Protein AF-A0A538AFP0-F1 (afdb_monomer)

Sequence (101 aa):
MAKDREVLDRRWRETIAGIVREGQRSGEFGPVDVADFSLRLGALIDGLAIQVVLGDAEVTADKMLETCMRSAARELGFDWGGRQRRTLRAARPKRAAARAR

Structure (mmCIF, N/CA/C/O backbone):
data_AF-A0A538AFP0-F1
#
_entry.id   AF-A0A538AFP0-F1
#
loop_
_atom_site.group_PDB
_atom_site.id
_atom_site.type_symbol
_atom_site.label_atom_id
_atom_site.label_alt_id
_atom_site.label_comp_id
_atom_site.label_asym_id
_atom_site.label_entity_id
_atom_site.label_seq_id
_atom_site.pdbx_PDB_ins_code
_atom_site.Cartn_x
_atom_site.Cartn_y
_atom_site.Cartn_z
_atom_site.occupancy
_atom_site.B_iso_or_equiv
_atom_site.auth_seq_id
_atom_site.auth_comp_id
_atom_site.auth_asym_id
_atom_site.auth_atom_id
_atom_site.pdbx_PDB_model_num
ATOM 1 N N . MET A 1 1 ? 20.746 -15.655 0.522 1.00 57.47 1 MET A N 1
ATOM 2 C CA . MET A 1 1 ? 19.818 -15.487 -0.622 1.00 57.47 1 MET A CA 1
ATOM 3 C C . MET A 1 1 ? 18.351 -15.610 -0.209 1.00 57.47 1 MET A C 1
ATOM 5 O O . MET A 1 1 ? 17.703 -14.580 -0.123 1.00 57.47 1 MET A O 1
ATOM 9 N N . ALA A 1 2 ? 17.813 -16.799 0.111 1.00 63.22 2 ALA A N 1
ATOM 10 C CA . ALA A 1 2 ? 16.398 -16.929 0.524 1.00 63.22 2 ALA A CA 1
ATOM 11 C C . ALA A 1 2 ? 16.094 -16.252 1.877 1.00 63.22 2 ALA A C 1
ATOM 13 O O . ALA A 1 2 ? 15.161 -15.465 1.990 1.00 63.22 2 ALA A O 1
ATOM 14 N N . LYS A 1 3 ? 16.959 -16.475 2.874 1.00 63.06 3 LYS A N 1
ATOM 15 C CA . LYS A 1 3 ? 16.815 -15.911 4.224 1.00 63.06 3 LYS A CA 1
ATOM 16 C C . LYS A 1 3 ? 16.893 -14.376 4.255 1.00 63.06 3 LYS A C 1
ATOM 18 O O . LYS A 1 3 ? 16.191 -13.745 5.034 1.00 63.06 3 LYS A O 1
ATOM 23 N N . ASP A 1 4 ? 17.711 -13.776 3.390 1.00 67.06 4 ASP A N 1
ATOM 24 C CA . ASP A 1 4 ? 17.861 -12.314 3.310 1.00 67.06 4 ASP A CA 1
ATOM 25 C C . ASP A 1 4 ? 16.625 -11.663 2.676 1.00 67.06 4 ASP A C 1
ATOM 27 O O . ASP A 1 4 ? 16.149 -10.636 3.159 1.00 67.06 4 ASP A O 1
ATOM 31 N N . ARG A 1 5 ? 16.054 -12.311 1.649 1.00 70.19 5 ARG A N 1
ATOM 32 C CA . ARG A 1 5 ? 14.785 -11.913 1.028 1.00 70.19 5 ARG A CA 1
ATOM 33 C C . ARG A 1 5 ? 13.638 -11.963 2.035 1.00 70.19 5 ARG A C 1
ATOM 35 O O . ARG A 1 5 ? 12.937 -10.978 2.205 1.00 70.19 5 ARG A O 1
ATOM 42 N N . GLU A 1 6 ? 13.496 -13.065 2.766 1.00 71.44 6 GLU A N 1
ATOM 43 C CA . GLU A 1 6 ? 12.440 -13.216 3.775 1.00 71.44 6 GLU A CA 1
ATOM 44 C C . GLU A 1 6 ? 12.507 -12.149 4.877 1.00 71.44 6 GLU A C 1
ATOM 46 O O . GLU A 1 6 ? 11.474 -11.662 5.341 1.00 71.44 6 GLU A O 1
ATOM 51 N N . VAL A 1 7 ? 13.717 -11.773 5.303 1.00 71.25 7 VAL A N 1
ATOM 52 C CA . VAL A 1 7 ? 13.928 -10.729 6.315 1.00 71.25 7 VAL A CA 1
ATOM 53 C C . VAL A 1 7 ? 13.539 -9.351 5.778 1.00 71.25 7 VAL A C 1
ATOM 55 O O . VAL A 1 7 ? 12.874 -8.596 6.491 1.00 71.25 7 VAL A O 1
ATOM 58 N N . LEU A 1 8 ? 13.921 -9.027 4.539 1.00 71.00 8 LEU A N 1
ATOM 59 C CA . LEU A 1 8 ? 13.550 -7.768 3.888 1.00 71.00 8 LEU A CA 1
ATOM 60 C C . LEU A 1 8 ? 12.036 -7.682 3.664 1.00 71.00 8 LEU A C 1
ATOM 62 O O . LEU A 1 8 ? 11.421 -6.693 4.063 1.00 71.00 8 LEU A O 1
ATOM 66 N N . ASP A 1 9 ? 11.429 -8.748 3.144 1.00 79.94 9 ASP A N 1
ATOM 67 C CA . ASP A 1 9 ? 9.989 -8.845 2.901 1.00 79.94 9 ASP A CA 1
ATOM 68 C C . ASP A 1 9 ? 9.194 -8.715 4.211 1.00 79.94 9 ASP A C 1
ATOM 70 O O . ASP A 1 9 ? 8.156 -8.051 4.270 1.00 79.94 9 ASP A O 1
ATOM 74 N N . ARG A 1 10 ? 9.688 -9.318 5.303 1.00 82.75 10 ARG A N 1
ATOM 75 C CA . ARG A 1 10 ? 9.074 -9.191 6.631 1.00 82.75 10 ARG A CA 1
ATOM 76 C C . ARG A 1 10 ? 9.177 -7.766 7.165 1.00 82.75 10 ARG A C 1
ATOM 78 O O . ARG A 1 10 ? 8.160 -7.217 7.576 1.00 82.75 10 ARG A O 1
ATOM 85 N N . ARG A 1 11 ? 10.362 -7.152 7.121 1.00 89.31 11 ARG A N 1
ATOM 86 C CA . 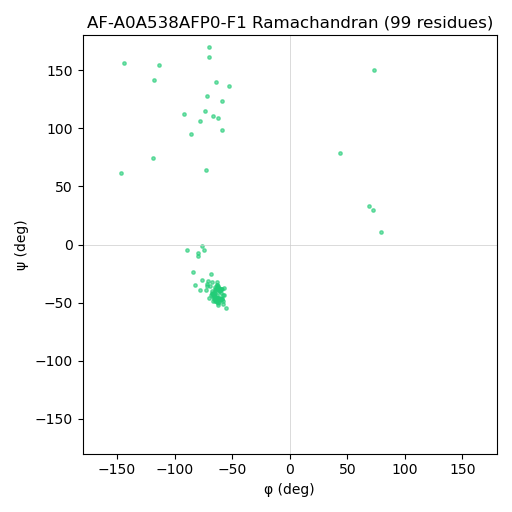ARG A 1 11 ? 10.567 -5.773 7.596 1.00 89.31 11 ARG A CA 1
ATOM 87 C C . ARG A 1 11 ? 9.723 -4.772 6.805 1.00 89.31 11 ARG A C 1
ATOM 89 O O . ARG A 1 11 ? 9.189 -3.813 7.368 1.00 89.31 11 ARG A O 1
ATOM 96 N N . TRP A 1 12 ? 9.577 -5.000 5.503 1.00 90.50 12 TRP A N 1
ATOM 97 C CA . TRP A 1 12 ? 8.708 -4.197 4.654 1.00 90.50 12 TRP A CA 1
ATOM 98 C C . TRP A 1 12 ? 7.243 -4.299 5.092 1.00 90.50 12 TRP A C 1
ATOM 100 O O . TRP A 1 12 ? 6.606 -3.279 5.366 1.00 90.50 12 TRP A O 1
ATOM 110 N N . ARG A 1 13 ? 6.727 -5.519 5.278 1.00 93.31 13 ARG A N 1
ATOM 111 C CA . ARG A 1 13 ? 5.358 -5.730 5.777 1.00 93.31 13 ARG A CA 1
ATOM 112 C C . ARG A 1 13 ? 5.141 -5.181 7.185 1.00 93.31 13 ARG A C 1
ATOM 114 O O . ARG A 1 13 ? 4.076 -4.641 7.459 1.00 93.31 13 ARG A O 1
ATOM 121 N N . GLU A 1 14 ? 6.133 -5.261 8.067 1.00 95.38 14 GLU A N 1
ATOM 122 C CA . GLU A 1 14 ? 6.076 -4.647 9.401 1.00 95.38 14 GLU A CA 1
ATOM 123 C C . GLU A 1 14 ? 5.958 -3.122 9.326 1.00 95.38 14 GLU A C 1
ATOM 125 O O . GLU A 1 14 ? 5.216 -2.523 10.106 1.00 95.38 14 GLU A O 1
ATOM 130 N N . THR A 1 15 ? 6.635 -2.500 8.358 1.00 96.81 15 THR A N 1
ATOM 131 C CA . THR A 1 15 ? 6.541 -1.056 8.112 1.00 96.81 15 THR A CA 1
ATOM 132 C C . THR A 1 15 ? 5.125 -0.669 7.689 1.00 96.81 15 THR A C 1
ATOM 134 O O . THR A 1 15 ? 4.532 0.228 8.290 1.00 96.81 15 THR A O 1
ATOM 137 N N . ILE A 1 16 ? 4.546 -1.387 6.719 1.00 97.06 16 ILE A N 1
ATOM 138 C CA . ILE A 1 16 ? 3.151 -1.188 6.294 1.00 97.06 16 ILE A CA 1
ATOM 139 C C . ILE A 1 16 ? 2.204 -1.377 7.486 1.00 97.06 16 ILE A C 1
ATOM 141 O O . ILE A 1 16 ? 1.373 -0.514 7.765 1.00 97.06 16 ILE A O 1
ATOM 145 N N . ALA A 1 17 ? 2.375 -2.464 8.239 1.00 97.94 17 ALA A N 1
ATOM 146 C CA . ALA A 1 17 ? 1.548 -2.776 9.395 1.00 97.94 17 ALA A CA 1
ATOM 147 C C . ALA A 1 17 ? 1.614 -1.685 10.475 1.00 97.94 17 ALA A C 1
ATOM 149 O O . ALA A 1 17 ? 0.605 -1.375 11.107 1.00 97.94 17 ALA A O 1
ATOM 150 N N . GLY A 1 18 ? 2.790 -1.096 10.705 1.00 98.12 18 GLY A N 1
ATOM 151 C CA . GLY A 1 18 ? 2.969 0.027 11.625 1.00 98.12 18 GLY A CA 1
ATOM 152 C C . GLY A 1 18 ? 2.140 1.246 11.222 1.00 98.12 18 GLY A C 1
ATOM 153 O O . GLY A 1 18 ? 1.417 1.788 12.057 1.00 98.12 18 GLY A O 1
ATOM 154 N N . ILE A 1 19 ? 2.187 1.614 9.938 1.00 98.00 19 ILE A N 1
ATOM 155 C CA . ILE A 1 19 ? 1.422 2.736 9.372 1.00 98.00 19 ILE A CA 1
ATOM 156 C C . ILE A 1 19 ? -0.084 2.487 9.499 1.00 98.00 19 ILE A C 1
ATOM 158 O O . ILE A 1 19 ? -0.819 3.366 9.940 1.00 98.00 19 ILE A O 1
ATOM 162 N N . VAL A 1 20 ? -0.546 1.282 9.158 1.00 98.25 20 VAL A N 1
ATOM 163 C CA . VAL A 1 20 ? -1.974 0.935 9.214 1.00 98.25 20 VAL A CA 1
ATOM 164 C C . VAL A 1 20 ? -2.500 0.990 10.644 1.00 98.25 20 VAL A C 1
ATOM 166 O O . VAL A 1 20 ? -3.548 1.583 10.880 1.00 98.25 20 VAL A O 1
ATOM 169 N N . ARG A 1 21 ? -1.763 0.430 11.613 1.00 98.38 21 ARG A N 1
ATOM 170 C CA . ARG A 1 21 ? -2.164 0.492 13.027 1.00 98.38 21 ARG A CA 1
ATOM 171 C C . ARG A 1 21 ? -2.233 1.923 13.538 1.00 98.38 21 ARG A C 1
ATOM 173 O O . ARG A 1 21 ? -3.112 2.223 14.334 1.00 98.38 21 ARG A O 1
ATOM 180 N N . GLU A 1 22 ? -1.300 2.780 13.129 1.00 98.25 22 GLU A N 1
ATOM 181 C CA . GLU A 1 22 ? -1.333 4.190 13.517 1.00 98.25 22 GLU A CA 1
ATOM 182 C C . GLU A 1 22 ? -2.559 4.894 12.938 1.00 98.25 22 GLU A C 1
ATOM 184 O O . GLU A 1 22 ? -3.314 5.487 13.699 1.00 98.25 22 GLU A O 1
ATOM 189 N N . GLY A 1 23 ? -2.831 4.738 11.640 1.00 97.75 23 GLY A N 1
ATOM 190 C CA . GLY A 1 23 ? -4.024 5.333 11.034 1.00 97.75 23 GLY A CA 1
ATOM 191 C C . GLY A 1 23 ? -5.338 4.783 11.606 1.00 97.75 23 GLY A C 1
ATOM 192 O O . GLY A 1 23 ? -6.308 5.520 11.742 1.00 97.75 23 GLY A O 1
ATOM 193 N N . GLN A 1 24 ? -5.380 3.511 12.018 1.00 98.06 24 GLN A N 1
ATOM 194 C CA . GLN A 1 24 ? -6.530 2.959 12.747 1.00 98.06 24 GLN A CA 1
ATOM 195 C C . GLN A 1 24 ? -6.679 3.577 14.143 1.00 98.06 24 GLN A C 1
ATOM 197 O O . GLN A 1 24 ? -7.795 3.874 14.563 1.00 98.06 24 GLN A O 1
ATOM 202 N N . ARG A 1 25 ? -5.570 3.803 14.865 1.00 97.94 25 ARG A N 1
ATOM 203 C CA . ARG A 1 25 ? -5.586 4.475 16.177 1.00 97.94 25 ARG A CA 1
ATOM 204 C C . ARG A 1 25 ? -6.034 5.931 16.082 1.00 97.94 25 ARG A C 1
ATOM 206 O O . ARG A 1 25 ? -6.740 6.387 16.976 1.00 97.94 25 ARG A O 1
ATOM 213 N N . SER A 1 26 ? -5.629 6.650 15.035 1.00 97.38 26 SER A N 1
ATOM 214 C CA . SER A 1 2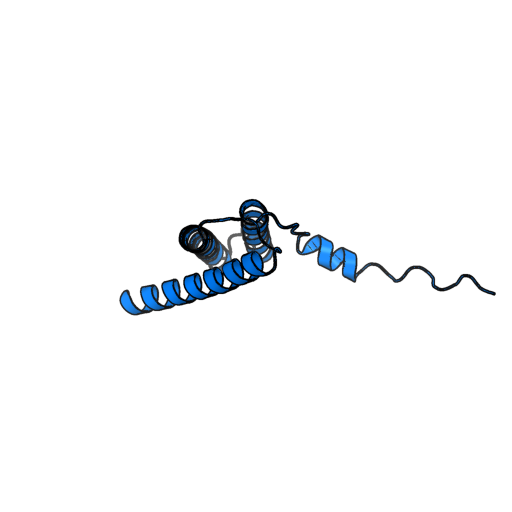6 ? -6.017 8.051 14.825 1.00 97.38 26 SER A CA 1
ATOM 215 C C . SER A 1 26 ? -7.425 8.215 14.238 1.00 97.38 26 SER A C 1
ATOM 217 O O . SER A 1 26 ? -7.949 9.328 14.214 1.00 97.38 26 SER A O 1
ATOM 219 N N . GLY A 1 27 ? -8.059 7.123 13.796 1.00 96.88 27 GLY A N 1
ATOM 220 C CA . GLY A 1 27 ? -9.366 7.143 13.135 1.00 96.88 27 GLY A CA 1
ATOM 221 C C . GLY A 1 27 ? -9.310 7.556 11.660 1.00 96.88 27 GLY A C 1
ATOM 222 O O . GLY A 1 27 ? -10.351 7.795 11.054 1.00 96.88 27 GLY A O 1
ATOM 223 N N . GLU A 1 28 ? -8.114 7.637 11.073 1.00 96.25 28 GLU A N 1
ATOM 224 C CA . GLU A 1 28 ? -7.908 7.920 9.649 1.00 96.25 28 GLU A CA 1
ATOM 225 C C . GLU A 1 28 ? -8.194 6.707 8.757 1.00 96.25 28 GLU A C 1
ATOM 227 O O . GLU A 1 28 ? -8.605 6.879 7.608 1.00 96.25 28 GLU A O 1
ATOM 232 N N . PHE A 1 29 ? -7.977 5.490 9.269 1.00 98.25 29 PHE A N 1
ATOM 233 C CA . PHE A 1 29 ? -8.214 4.238 8.549 1.00 98.25 29 PHE A CA 1
ATOM 234 C C . PHE A 1 29 ? -9.278 3.377 9.229 1.00 98.25 29 PHE A C 1
ATOM 236 O O . PHE A 1 29 ? -9.321 3.236 10.450 1.00 98.25 29 PHE A O 1
ATOM 243 N N . GLY A 1 30 ? -10.105 2.746 8.402 1.00 96.94 30 GLY A N 1
ATOM 244 C CA . GLY A 1 30 ? -11.101 1.765 8.794 1.00 96.94 30 GLY A CA 1
ATOM 245 C C . GLY A 1 30 ? -10.509 0.430 9.274 1.00 96.94 30 GLY A C 1
ATOM 246 O O . GLY A 1 30 ? -9.305 0.162 9.154 1.00 96.94 30 GLY A O 1
ATOM 247 N N . PRO A 1 31 ? -11.365 -0.437 9.840 1.00 97.06 31 PRO A N 1
ATOM 248 C CA . PRO A 1 31 ? -10.940 -1.713 10.397 1.00 97.06 31 PRO A CA 1
ATOM 249 C C . PRO A 1 31 ? -10.552 -2.709 9.294 1.00 97.06 31 PRO A C 1
ATOM 251 O O . PRO A 1 31 ? -11.335 -2.990 8.391 1.00 97.06 31 PRO A O 1
ATOM 254 N N . VAL A 1 32 ? -9.356 -3.288 9.417 1.00 98.06 32 VAL A N 1
ATOM 255 C CA . VAL A 1 32 ? -8.842 -4.403 8.602 1.00 98.06 32 VAL A CA 1
ATOM 256 C C . VAL A 1 32 ? -7.994 -5.329 9.474 1.00 98.06 32 VAL A C 1
ATOM 258 O O . VAL A 1 32 ? -7.422 -4.878 10.471 1.00 98.06 32 VAL A O 1
ATOM 261 N N . ASP A 1 33 ? -7.843 -6.596 9.076 1.00 98.06 33 ASP A N 1
ATOM 262 C CA . ASP A 1 33 ? -6.735 -7.418 9.571 1.00 98.06 33 ASP A CA 1
ATOM 263 C C . ASP A 1 33 ? -5.424 -6.840 9.026 1.00 98.06 33 ASP A C 1
ATOM 265 O O . ASP A 1 33 ? -5.144 -6.881 7.828 1.00 98.06 33 ASP A O 1
ATOM 269 N N . VAL A 1 34 ? -4.627 -6.257 9.919 1.00 97.88 34 VAL A N 1
ATOM 270 C CA . VAL A 1 34 ? -3.403 -5.537 9.561 1.00 97.88 34 VAL A CA 1
ATOM 271 C C . VAL A 1 34 ? -2.354 -6.456 8.939 1.00 97.88 34 VAL A C 1
ATOM 273 O O . VAL A 1 34 ? -1.635 -6.026 8.034 1.00 97.88 34 VAL A O 1
ATOM 276 N N . ALA A 1 35 ? -2.222 -7.689 9.430 1.00 96.31 35 ALA A N 1
ATOM 277 C CA . ALA A 1 35 ? -1.196 -8.608 8.952 1.00 96.31 35 ALA A CA 1
ATOM 278 C C . ALA A 1 35 ? -1.529 -9.071 7.531 1.00 96.31 35 ALA A C 1
ATOM 280 O O . ALA A 1 35 ? -0.682 -9.009 6.638 1.00 96.31 35 ALA A O 1
ATOM 281 N N . ASP A 1 36 ? -2.785 -9.449 7.326 1.00 97.38 36 ASP A N 1
ATOM 282 C CA . ASP A 1 36 ? -3.317 -9.895 6.044 1.00 97.38 36 ASP A CA 1
ATOM 283 C C . ASP A 1 36 ? -3.353 -8.753 5.007 1.00 97.38 36 ASP A C 1
ATOM 285 O O . ASP A 1 36 ? -2.877 -8.906 3.879 1.00 97.38 36 ASP A O 1
ATOM 289 N N . PHE A 1 37 ? -3.778 -7.548 5.408 1.00 98.25 37 PHE A N 1
ATOM 290 C CA . PHE A 1 37 ? -3.695 -6.352 4.562 1.00 98.25 37 PHE A CA 1
ATOM 291 C C . PHE A 1 37 ? -2.251 -6.039 4.144 1.00 98.25 37 PHE A C 1
ATOM 293 O O . PHE A 1 37 ? -1.978 -5.807 2.966 1.00 98.25 37 PHE A O 1
ATOM 300 N N . SER A 1 38 ? -1.308 -6.059 5.092 1.00 97.44 38 SER A N 1
ATOM 301 C CA . SER A 1 38 ? 0.105 -5.765 4.812 1.00 97.44 38 SER A CA 1
ATOM 302 C C . SER A 1 38 ? 0.723 -6.780 3.856 1.00 97.44 38 SER A C 1
ATOM 304 O O . SER A 1 38 ? 1.528 -6.410 3.001 1.00 97.44 38 SER A O 1
ATOM 306 N N . LEU A 1 39 ? 0.334 -8.053 3.975 1.00 95.75 39 LEU A N 1
ATOM 307 C CA . LEU A 1 39 ? 0.742 -9.101 3.047 1.00 95.75 39 LEU A CA 1
ATOM 308 C C . LEU A 1 39 ? 0.237 -8.818 1.632 1.00 95.75 39 LEU A C 1
ATOM 310 O O . LEU A 1 39 ? 1.040 -8.801 0.699 1.00 95.75 39 LEU A O 1
ATOM 314 N N . ARG A 1 40 ? -1.066 -8.556 1.472 1.00 97.31 40 ARG A N 1
ATOM 315 C CA . ARG A 1 40 ? -1.659 -8.278 0.158 1.00 97.31 40 ARG A CA 1
ATOM 316 C C . ARG A 1 40 ? -1.098 -7.019 -0.488 1.00 97.31 40 ARG A C 1
ATOM 318 O O . ARG A 1 40 ? -0.746 -7.051 -1.665 1.00 97.31 40 ARG A O 1
ATOM 325 N N . LEU A 1 41 ? -0.994 -5.922 0.265 1.00 97.81 41 LEU A N 1
ATOM 326 C CA . LEU A 1 41 ? -0.467 -4.667 -0.268 1.00 97.81 41 LEU A CA 1
ATOM 327 C C . LEU A 1 41 ? 1.011 -4.806 -0.652 1.00 97.81 41 LEU A C 1
ATOM 329 O O . LEU A 1 41 ? 1.404 -4.329 -1.713 1.00 97.81 41 LEU A O 1
ATOM 333 N N . GLY A 1 42 ? 1.816 -5.486 0.172 1.00 96.06 42 GLY A N 1
ATOM 334 C CA . GLY A 1 42 ? 3.211 -5.786 -0.152 1.00 96.06 42 GLY A CA 1
ATOM 335 C C . GLY A 1 42 ? 3.333 -6.586 -1.450 1.00 96.06 42 GLY A C 1
ATOM 336 O O . GLY A 1 42 ? 4.016 -6.147 -2.369 1.00 96.06 42 GLY A O 1
ATOM 337 N N . ALA A 1 43 ? 2.579 -7.683 -1.574 1.00 95.50 43 ALA A N 1
ATOM 338 C CA . ALA A 1 43 ? 2.578 -8.516 -2.777 1.00 95.50 43 ALA A CA 1
ATOM 339 C C . ALA A 1 43 ? 2.144 -7.750 -4.040 1.00 95.50 43 ALA A C 1
ATOM 341 O O . ALA A 1 43 ? 2.719 -7.946 -5.110 1.00 95.50 43 ALA A O 1
ATOM 342 N N . LEU A 1 44 ? 1.158 -6.853 -3.920 1.00 97.19 44 LEU A N 1
ATOM 343 C CA . LEU A 1 44 ? 0.740 -5.976 -5.016 1.00 97.19 44 LEU A CA 1
ATOM 344 C C . LEU A 1 44 ? 1.880 -5.049 -5.461 1.00 97.19 44 LEU A C 1
ATOM 346 O O . LEU A 1 44 ? 2.128 -4.910 -6.657 1.00 97.19 44 LEU A O 1
ATOM 350 N N . ILE A 1 45 ? 2.575 -4.425 -4.507 1.00 96.19 45 ILE A N 1
ATOM 351 C CA . ILE A 1 45 ? 3.706 -3.533 -4.786 1.00 96.19 45 ILE A CA 1
ATOM 352 C C . ILE A 1 45 ? 4.832 -4.308 -5.474 1.00 96.19 45 ILE A C 1
ATOM 354 O O . ILE A 1 45 ? 5.320 -3.854 -6.505 1.00 96.19 45 ILE A O 1
ATOM 358 N N . ASP A 1 46 ? 5.195 -5.482 -4.963 1.00 94.25 46 ASP A N 1
ATOM 359 C CA . ASP A 1 46 ? 6.277 -6.302 -5.517 1.00 94.25 46 ASP A CA 1
ATOM 360 C C . ASP A 1 46 ? 5.960 -6.770 -6.949 1.00 94.25 46 ASP A C 1
ATOM 362 O O . ASP A 1 46 ? 6.807 -6.692 -7.844 1.00 94.25 46 ASP A O 1
ATOM 366 N N . GLY A 1 47 ? 4.717 -7.205 -7.188 1.00 95.06 47 GLY A N 1
ATOM 367 C CA . GLY A 1 47 ? 4.251 -7.657 -8.500 1.00 95.06 47 GLY A CA 1
ATOM 368 C C . GLY A 1 47 ? 4.163 -6.544 -9.548 1.00 95.06 47 GLY A C 1
ATOM 369 O O . GLY A 1 47 ? 4.409 -6.794 -10.725 1.00 95.06 47 GLY A O 1
ATOM 370 N N . LEU A 1 48 ? 3.862 -5.309 -9.144 1.00 97.06 48 LEU A N 1
ATOM 371 C CA . LEU A 1 48 ? 3.873 -4.160 -10.057 1.00 97.06 48 LEU A CA 1
ATOM 372 C C . LEU A 1 48 ? 5.288 -3.603 -10.257 1.00 97.06 48 LEU A C 1
ATOM 374 O O . LEU A 1 48 ? 5.633 -3.182 -11.359 1.00 97.06 48 LEU A O 1
ATOM 378 N N . ALA A 1 49 ? 6.132 -3.629 -9.222 1.00 95.62 49 ALA A N 1
ATOM 379 C CA . ALA A 1 49 ? 7.498 -3.118 -9.292 1.00 95.62 49 ALA A CA 1
ATOM 380 C C . ALA A 1 49 ? 8.338 -3.861 -10.339 1.00 95.62 49 ALA A C 1
ATOM 382 O O . ALA A 1 49 ? 9.086 -3.223 -11.079 1.00 95.62 49 ALA A O 1
ATOM 383 N N . ILE A 1 50 ? 8.194 -5.189 -10.446 1.00 96.19 50 ILE A N 1
ATOM 384 C CA . ILE A 1 50 ? 8.914 -5.967 -11.464 1.00 96.19 50 ILE A CA 1
ATOM 385 C C . ILE 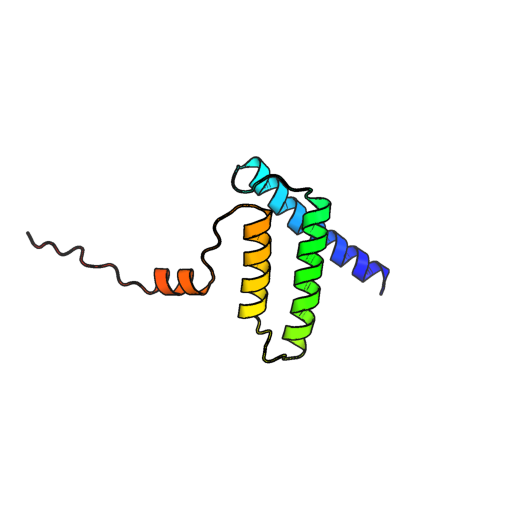A 1 50 ? 8.510 -5.544 -12.886 1.00 96.19 50 ILE A C 1
ATOM 387 O O . ILE A 1 50 ? 9.378 -5.418 -13.742 1.00 96.19 50 ILE A O 1
ATOM 391 N N . GLN A 1 51 ? 7.231 -5.242 -13.131 1.00 96.88 51 GLN A N 1
ATOM 392 C CA . GLN A 1 51 ? 6.746 -4.792 -14.443 1.00 96.88 51 GLN A CA 1
ATOM 393 C C . GLN A 1 51 ? 7.316 -3.414 -14.806 1.00 96.88 51 GLN A C 1
ATOM 395 O O . GLN A 1 51 ? 7.817 -3.224 -15.913 1.00 96.88 51 GLN A O 1
ATOM 400 N N . VAL A 1 52 ? 7.347 -2.488 -13.839 1.00 96.75 52 VAL A N 1
ATOM 401 C CA . VAL A 1 52 ? 7.978 -1.168 -14.012 1.00 96.75 52 VAL A CA 1
ATOM 402 C C . VAL A 1 52 ? 9.466 -1.310 -14.342 1.00 96.75 52 VAL A C 1
ATOM 404 O O . VAL A 1 52 ? 9.961 -0.661 -15.261 1.00 96.75 52 VAL A O 1
ATOM 407 N N . VAL A 1 53 ? 10.192 -2.162 -13.609 1.00 97.00 53 VAL A N 1
ATOM 408 C CA . VAL A 1 53 ? 11.631 -2.398 -13.829 1.00 97.00 53 VAL A CA 1
ATOM 409 C C . VAL A 1 53 ? 11.901 -3.007 -15.205 1.00 97.00 53 VAL A C 1
ATOM 411 O O . VAL A 1 53 ? 12.903 -2.671 -15.832 1.00 97.00 53 VAL A O 1
ATOM 414 N N . LEU A 1 54 ? 11.004 -3.864 -15.693 1.00 97.06 54 LEU A N 1
ATOM 415 C CA . LEU A 1 54 ? 11.085 -4.457 -17.029 1.00 97.06 54 LEU A CA 1
ATOM 416 C C . LEU A 1 54 ? 10.673 -3.492 -18.154 1.00 97.06 54 LEU A C 1
ATOM 418 O O . LEU A 1 54 ? 10.765 -3.860 -19.323 1.00 97.06 54 LEU A O 1
ATOM 422 N N . GLY A 1 55 ? 10.262 -2.263 -17.828 1.00 94.31 55 GLY A N 1
ATOM 423 C CA . GLY A 1 55 ? 9.885 -1.253 -18.815 1.00 94.31 55 GLY A CA 1
ATOM 424 C C . GLY A 1 55 ? 8.552 -1.542 -19.502 1.00 94.31 55 GLY A C 1
ATOM 425 O O . GLY A 1 55 ? 8.375 -1.160 -20.658 1.00 94.31 55 GLY A O 1
ATOM 426 N N . ASP A 1 56 ? 7.629 -2.218 -18.814 1.00 93.25 56 ASP A N 1
ATOM 427 C CA . ASP A 1 56 ? 6.284 -2.468 -19.327 1.00 93.25 56 ASP A CA 1
ATOM 428 C C . ASP A 1 56 ? 5.567 -1.137 -19.632 1.00 93.25 56 ASP A C 1
ATOM 430 O O . ASP A 1 56 ? 5.427 -0.264 -18.770 1.00 93.25 56 ASP A O 1
ATOM 434 N N . ALA A 1 57 ? 5.120 -0.972 -20.879 1.00 90.19 57 ALA A N 1
ATOM 435 C CA . ALA A 1 57 ? 4.473 0.252 -21.341 1.00 90.19 57 ALA A CA 1
ATOM 436 C C . ALA A 1 57 ? 3.094 0.483 -20.696 1.00 90.19 57 ALA A C 1
ATOM 438 O O . ALA A 1 57 ? 2.655 1.631 -20.588 1.00 90.19 57 ALA A O 1
ATOM 439 N N . GLU A 1 58 ? 2.411 -0.576 -20.252 1.00 93.00 58 GLU A N 1
ATOM 440 C CA . GLU A 1 58 ? 1.103 -0.479 -19.598 1.00 93.00 58 GLU A CA 1
ATOM 441 C C . GLU A 1 58 ? 1.227 -0.175 -18.099 1.00 93.00 58 GLU A C 1
ATOM 443 O O . GLU A 1 58 ? 0.314 0.405 -17.497 1.00 93.00 58 GLU A O 1
ATOM 448 N N . VAL A 1 59 ? 2.370 -0.509 -17.491 1.00 94.62 59 VAL A N 1
ATOM 449 C CA . VAL A 1 59 ? 2.607 -0.371 -16.048 1.00 94.62 59 VAL A CA 1
ATOM 450 C C . VAL A 1 59 ? 3.764 0.580 -15.784 1.00 94.62 59 VAL A C 1
ATOM 452 O O . VAL A 1 59 ? 4.865 0.215 -15.386 1.00 94.62 59 VAL A O 1
ATOM 455 N N . THR A 1 60 ? 3.468 1.865 -15.965 1.00 95.50 60 THR A N 1
ATOM 456 C CA . THR A 1 60 ? 4.364 2.955 -15.567 1.00 95.50 60 THR A CA 1
ATOM 457 C C . THR A 1 60 ? 4.444 3.094 -14.042 1.00 95.50 60 THR A C 1
ATOM 459 O O . THR A 1 60 ? 3.546 2.670 -13.310 1.00 95.50 60 THR A O 1
ATOM 462 N N . ALA A 1 61 ? 5.480 3.772 -13.537 1.00 93.69 61 ALA A N 1
ATOM 463 C CA . ALA A 1 61 ? 5.614 4.066 -12.105 1.00 93.69 61 ALA A CA 1
ATOM 464 C C . ALA A 1 61 ? 4.405 4.841 -11.535 1.00 93.69 61 ALA A C 1
ATOM 466 O O . ALA A 1 61 ? 3.955 4.578 -10.416 1.00 93.69 61 ALA A O 1
ATOM 467 N N . ASP A 1 62 ? 3.838 5.766 -12.316 1.00 93.38 62 ASP A N 1
ATOM 468 C CA . ASP A 1 62 ? 2.630 6.498 -11.927 1.00 93.38 62 ASP A CA 1
ATOM 469 C C . ASP A 1 62 ? 1.409 5.577 -11.858 1.00 93.38 62 ASP A C 1
ATOM 471 O O . ASP A 1 62 ? 0.626 5.659 -10.905 1.00 93.38 62 ASP A O 1
ATOM 475 N N . LYS A 1 63 ? 1.271 4.660 -12.824 1.00 94.81 63 LYS A N 1
ATOM 476 C CA . LYS A 1 63 ? 0.187 3.675 -12.844 1.00 94.81 63 LYS A CA 1
ATOM 477 C C . LYS A 1 63 ? 0.293 2.692 -11.682 1.00 94.81 63 LYS A C 1
ATOM 479 O O . LYS A 1 63 ? -0.723 2.399 -11.045 1.00 94.81 63 LYS A O 1
ATOM 484 N N . MET A 1 64 ? 1.502 2.227 -11.370 1.00 96.50 64 MET A N 1
ATOM 485 C CA . MET A 1 64 ? 1.783 1.390 -10.204 1.00 96.50 64 MET A CA 1
ATOM 486 C C . MET A 1 64 ? 1.312 2.084 -8.926 1.00 96.50 64 MET A C 1
ATOM 488 O O . MET A 1 64 ? 0.497 1.533 -8.186 1.00 96.50 64 MET A O 1
ATOM 492 N N . LEU A 1 65 ? 1.765 3.317 -8.681 1.00 95.50 65 LEU A N 1
ATOM 493 C CA . LEU A 1 65 ? 1.359 4.058 -7.493 1.00 95.50 65 LEU A CA 1
ATOM 494 C C . LEU A 1 65 ? -0.156 4.258 -7.438 1.00 95.50 65 LEU A C 1
ATOM 496 O O . LEU A 1 65 ? -0.756 4.086 -6.377 1.00 95.50 65 LEU A O 1
ATOM 500 N N . GLU A 1 66 ? -0.772 4.678 -8.543 1.00 95.50 66 GLU A N 1
ATOM 501 C CA . GLU A 1 66 ? -2.215 4.886 -8.585 1.00 95.50 66 GLU A CA 1
ATOM 502 C C . GLU A 1 66 ? -2.963 3.606 -8.202 1.00 95.50 66 GLU A C 1
ATOM 504 O O . GLU A 1 66 ? -3.894 3.660 -7.398 1.00 95.50 66 GLU A O 1
ATOM 509 N N . THR A 1 67 ? -2.519 2.466 -8.727 1.00 96.38 67 THR A N 1
ATOM 510 C CA . THR A 1 67 ? -3.102 1.151 -8.452 1.00 96.38 67 THR A CA 1
ATOM 511 C C . THR A 1 6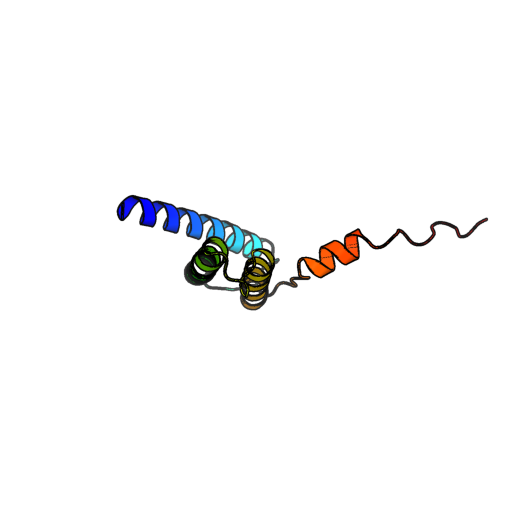7 ? -2.957 0.777 -6.977 1.00 96.38 67 THR A C 1
ATOM 513 O O . THR A 1 67 ? -3.958 0.461 -6.329 1.00 96.38 67 THR A O 1
ATOM 516 N N . CYS A 1 68 ? -1.755 0.909 -6.408 1.00 97.19 68 CYS A N 1
ATOM 517 C CA . CYS A 1 68 ? -1.504 0.631 -4.992 1.00 97.19 68 CYS A CA 1
ATOM 518 C C . CYS A 1 68 ? -2.341 1.529 -4.074 1.00 97.19 68 CYS A C 1
ATOM 520 O O . CYS A 1 68 ? -3.012 1.041 -3.165 1.00 97.19 68 CYS A O 1
ATOM 522 N N . MET A 1 69 ? -2.358 2.838 -4.335 1.00 96.94 69 MET A N 1
ATOM 523 C CA . MET A 1 69 ? -3.090 3.792 -3.503 1.00 96.94 69 MET A CA 1
ATOM 524 C C . MET A 1 69 ? -4.605 3.632 -3.619 1.00 96.94 69 MET A C 1
ATOM 526 O O . MET A 1 69 ? -5.297 3.783 -2.618 1.00 96.94 69 MET A O 1
ATOM 530 N N . ARG A 1 70 ? -5.138 3.296 -4.802 1.00 96.56 70 ARG A N 1
ATOM 531 C CA . ARG A 1 70 ? -6.564 2.966 -4.960 1.00 96.56 70 ARG A CA 1
ATOM 532 C C . ARG A 1 70 ? -6.938 1.695 -4.195 1.00 96.56 70 ARG A C 1
ATOM 534 O O . ARG A 1 70 ? -8.009 1.672 -3.595 1.00 96.56 70 ARG A O 1
ATOM 541 N N . SER A 1 71 ? -6.088 0.661 -4.195 1.00 97.50 71 SER A N 1
ATOM 542 C CA . SER A 1 71 ? -6.359 -0.552 -3.405 1.00 97.50 71 SER A CA 1
ATOM 543 C C . SER A 1 71 ? -6.336 -0.252 -1.909 1.00 97.50 71 SER A C 1
ATOM 545 O O . SER A 1 71 ? -7.288 -0.591 -1.210 1.00 97.50 71 SER A O 1
ATOM 547 N N . ALA A 1 72 ? -5.311 0.468 -1.441 1.00 97.75 72 ALA A N 1
ATOM 548 C CA . ALA A 1 72 ? -5.201 0.881 -0.046 1.00 97.75 72 ALA A CA 1
ATOM 549 C C . ALA A 1 72 ? -6.399 1.736 0.391 1.00 97.75 72 ALA A C 1
ATOM 551 O O . ALA A 1 72 ? -7.005 1.443 1.412 1.00 97.75 72 ALA A O 1
ATOM 552 N N . ALA A 1 73 ? -6.788 2.737 -0.403 1.00 97.06 73 ALA A N 1
ATOM 553 C CA . ALA A 1 73 ? -7.939 3.59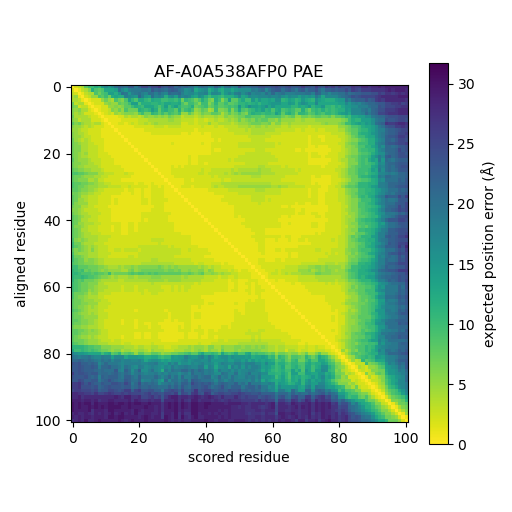9 -0.135 1.00 97.06 73 ALA A CA 1
ATOM 554 C C . ALA A 1 73 ? -9.248 2.822 0.003 1.00 97.06 73 ALA A C 1
ATOM 556 O O . ALA A 1 73 ? -10.022 3.071 0.923 1.00 97.06 73 ALA A O 1
ATOM 557 N N . ARG A 1 74 ? -9.480 1.853 -0.890 1.00 96.81 74 ARG A N 1
ATOM 558 C CA . ARG A 1 74 ? -10.687 1.023 -0.872 1.00 96.81 74 ARG A CA 1
ATOM 559 C C . ARG A 1 74 ? -10.758 0.141 0.373 1.00 96.81 74 ARG A C 1
ATOM 561 O O . ARG A 1 74 ? -11.823 0.025 0.961 1.00 96.81 74 ARG A O 1
ATOM 568 N N .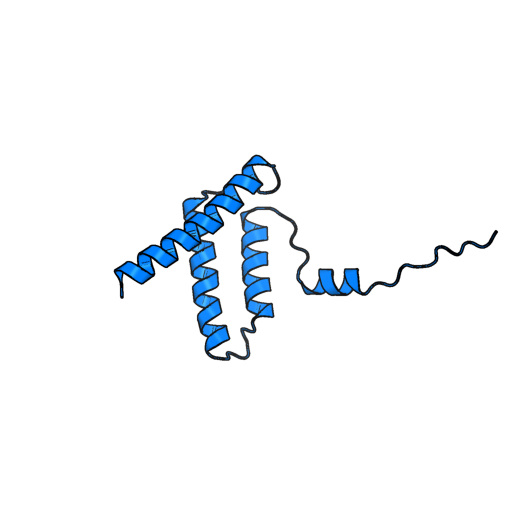 GLU A 1 75 ? -9.652 -0.499 0.742 1.00 97.81 75 GLU A N 1
ATOM 569 C CA . GLU A 1 75 ? -9.615 -1.429 1.878 1.00 97.81 75 GLU A CA 1
ATOM 570 C C . GLU A 1 75 ? -9.564 -0.702 3.228 1.00 97.81 75 GLU A C 1
ATOM 572 O O . GLU A 1 75 ? -10.234 -1.115 4.167 1.00 97.81 75 GLU A O 1
ATOM 577 N N . LEU A 1 76 ? -8.811 0.397 3.321 1.00 98.00 76 LEU A N 1
ATOM 578 C CA . LEU A 1 76 ? -8.659 1.194 4.543 1.00 98.00 76 LEU A CA 1
ATOM 579 C C . LEU A 1 76 ? -9.718 2.296 4.682 1.00 98.00 76 LEU A C 1
ATOM 581 O O . LEU A 1 76 ? -9.734 2.987 5.692 1.00 98.00 76 LEU A O 1
ATOM 585 N N . GLY A 1 77 ? -10.589 2.497 3.694 1.00 96.88 77 GLY A N 1
ATOM 586 C CA . GLY A 1 77 ? -11.719 3.423 3.791 1.00 96.88 77 GLY A CA 1
ATOM 587 C C . GLY A 1 77 ? -11.350 4.910 3.847 1.00 96.88 77 GLY A C 1
ATOM 588 O O . GLY A 1 77 ? -12.057 5.671 4.502 1.00 96.88 77 GLY A O 1
ATOM 589 N N . PHE A 1 78 ? -10.277 5.338 3.171 1.00 93.50 78 PHE A N 1
ATOM 590 C CA . PHE A 1 78 ? -9.902 6.758 3.079 1.00 93.50 78 PHE A CA 1
ATOM 591 C C . PHE A 1 78 ? -10.029 7.305 1.653 1.00 93.50 78 PHE A C 1
ATOM 593 O O . PHE A 1 78 ? -9.882 6.584 0.665 1.00 93.50 78 PHE A O 1
ATOM 600 N N . ASP A 1 79 ? -10.231 8.616 1.532 1.00 90.75 79 ASP A N 1
ATOM 601 C CA . ASP A 1 79 ? -10.315 9.280 0.233 1.00 90.75 79 ASP A CA 1
ATOM 602 C C . ASP A 1 79 ? -8.928 9.497 -0.387 1.00 90.75 79 ASP A C 1
ATOM 604 O O . ASP A 1 79 ? -8.176 10.406 -0.016 1.00 90.75 79 ASP A O 1
ATOM 608 N N . TRP A 1 80 ? -8.594 8.714 -1.415 1.00 88.12 80 TRP A N 1
ATOM 609 C CA . TRP A 1 80 ? -7.409 8.970 -2.230 1.00 88.12 80 TRP A CA 1
ATOM 610 C C . TRP A 1 80 ? -7.731 9.838 -3.440 1.00 88.12 80 TRP A C 1
ATOM 612 O O . TRP A 1 80 ? -8.377 9.422 -4.402 1.00 88.12 80 TRP A O 1
ATOM 622 N N . GLY A 1 81 ? -7.204 11.062 -3.435 1.00 81.06 81 GLY A N 1
ATOM 623 C CA . GLY A 1 81 ? -7.428 11.992 -4.531 1.00 81.06 81 GLY A CA 1
ATOM 624 C C . GLY A 1 81 ? -6.652 11.710 -5.815 1.00 81.06 81 GLY A C 1
ATOM 625 O O . GLY A 1 81 ? -6.877 12.397 -6.801 1.00 81.06 81 GLY A O 1
ATOM 626 N N . GLY A 1 82 ? -5.756 10.730 -5.863 1.00 77.00 82 GLY A N 1
ATOM 627 C CA . GLY A 1 82 ? -4.892 10.545 -7.028 1.00 77.00 82 GLY A CA 1
ATOM 628 C C . GLY A 1 82 ? -3.797 11.612 -7.132 1.00 77.00 82 GLY A C 1
ATOM 629 O O . GLY A 1 82 ? -3.945 12.771 -6.723 1.00 77.00 82 GLY A O 1
ATOM 630 N N . ARG A 1 83 ? -2.662 11.225 -7.721 1.00 68.69 83 ARG A N 1
ATOM 631 C CA . ARG A 1 83 ? -1.517 12.127 -7.926 1.00 68.69 83 ARG A CA 1
ATOM 632 C C . ARG A 1 83 ? -1.865 13.269 -8.892 1.00 68.69 83 ARG A C 1
ATOM 634 O 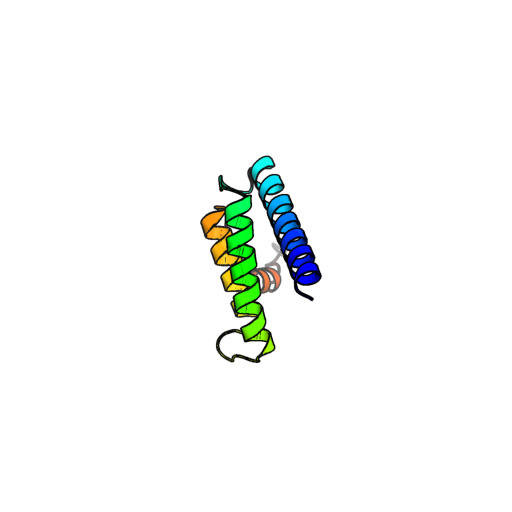O . ARG A 1 83 ? -1.510 14.413 -8.618 1.00 68.69 83 ARG A O 1
ATOM 641 N N . GLN A 1 84 ? -2.675 12.984 -9.918 1.00 60.75 84 GLN A N 1
ATOM 642 C CA . GLN A 1 84 ? -3.186 13.964 -10.886 1.00 60.75 84 GLN A CA 1
ATOM 643 C C . GLN A 1 84 ? -4.024 15.077 -10.230 1.00 60.75 84 GLN A C 1
ATOM 645 O O . GLN A 1 84 ? -3.876 16.248 -10.567 1.00 60.75 84 GLN A O 1
ATOM 650 N N . ARG A 1 85 ? -4.897 14.765 -9.253 1.00 58.22 85 ARG A N 1
ATOM 651 C CA . ARG A 1 85 ? -5.677 15.822 -8.576 1.00 58.22 85 ARG A CA 1
ATOM 652 C C . ARG A 1 85 ? -4.796 16.674 -7.670 1.00 58.22 85 ARG A C 1
ATOM 654 O O . ARG A 1 85 ? -5.070 17.861 -7.529 1.00 58.22 85 ARG A O 1
ATOM 661 N N . ARG A 1 86 ? -3.736 16.112 -7.074 1.00 60.72 86 ARG A N 1
ATOM 662 C CA . ARG A 1 86 ? -2.758 16.884 -6.286 1.00 60.72 86 ARG A CA 1
ATOM 663 C C . ARG A 1 86 ? -1.991 17.881 -7.150 1.00 60.72 86 ARG A C 1
ATOM 665 O O . ARG A 1 86 ? -1.876 19.033 -6.741 1.00 60.72 86 ARG A O 1
ATOM 672 N N . THR A 1 87 ? -1.517 17.476 -8.328 1.00 61.31 87 THR A N 1
ATOM 673 C CA . THR A 1 87 ? -0.826 18.385 -9.259 1.00 61.31 87 THR A CA 1
ATOM 674 C C . THR A 1 87 ? -1.774 19.459 -9.793 1.00 61.31 87 THR A C 1
ATOM 676 O O . THR A 1 87 ? -1.442 20.638 -9.725 1.00 61.31 87 THR A O 1
ATOM 679 N N . LEU A 1 88 ? -2.998 19.097 -10.194 1.00 59.62 88 LEU A N 1
ATOM 680 C CA . LEU A 1 88 ? -4.022 20.060 -10.627 1.00 59.62 88 LEU A CA 1
ATOM 681 C C . LEU A 1 88 ? -4.434 21.041 -9.512 1.00 59.62 88 LEU A C 1
ATOM 683 O O . LEU A 1 88 ? -4.660 22.221 -9.775 1.00 59.62 88 LEU A O 1
ATOM 687 N N . ARG A 1 89 ? -4.511 20.587 -8.253 1.00 60.53 89 ARG A N 1
ATOM 688 C CA . ARG A 1 89 ? -4.813 21.449 -7.096 1.00 60.53 89 ARG A CA 1
ATOM 689 C C . ARG A 1 89 ? -3.644 22.372 -6.746 1.00 60.53 89 ARG A C 1
ATOM 691 O O . ARG A 1 89 ? -3.895 23.507 -6.357 1.00 60.53 89 ARG A O 1
ATOM 698 N N . ALA A 1 90 ? -2.402 21.913 -6.905 1.00 63.44 90 ALA A N 1
ATOM 699 C CA . ALA A 1 90 ? -1.198 22.724 -6.714 1.00 63.44 90 ALA A CA 1
ATOM 700 C C . ALA A 1 90 ? -1.001 23.765 -7.831 1.00 63.44 90 ALA A C 1
ATOM 702 O O . ALA A 1 90 ? -0.547 24.871 -7.560 1.00 63.44 90 ALA A O 1
ATOM 703 N N . ALA A 1 91 ? -1.391 23.440 -9.067 1.00 61.28 91 ALA A N 1
ATOM 704 C CA . ALA A 1 91 ? -1.277 24.323 -10.228 1.00 61.28 91 ALA A CA 1
ATOM 705 C C . ALA A 1 91 ? -2.388 25.388 -10.322 1.00 61.28 91 ALA A C 1
ATOM 707 O O . ALA A 1 91 ? -2.336 26.256 -11.191 1.00 61.28 91 ALA A O 1
ATOM 708 N N . ARG A 1 92 ? -3.415 25.340 -9.461 1.00 56.22 92 ARG A N 1
ATOM 709 C CA . ARG A 1 92 ? -4.538 26.284 -9.508 1.00 56.22 92 ARG A CA 1
ATOM 710 C C . ARG A 1 92 ? -4.078 27.659 -8.986 1.00 56.22 92 ARG A C 1
ATOM 712 O O . ARG A 1 92 ? -3.772 27.766 -7.797 1.00 56.22 92 ARG A O 1
ATOM 719 N N . PRO A 1 93 ? -4.041 28.724 -9.812 1.00 59.50 93 PRO A N 1
ATOM 720 C CA . PRO A 1 93 ? -3.609 30.038 -9.347 1.00 59.50 93 PRO A 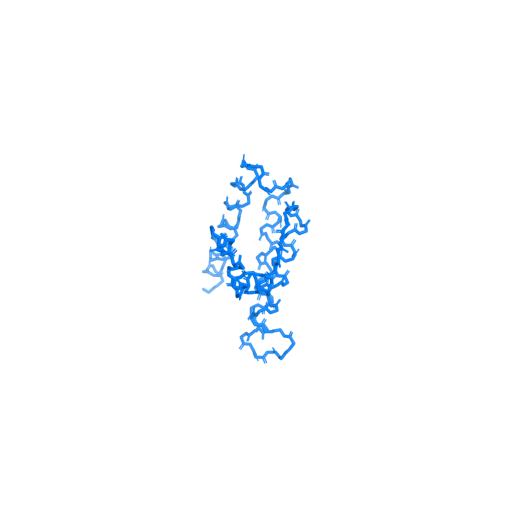CA 1
ATOM 721 C C . PRO A 1 93 ? -4.573 30.569 -8.278 1.00 59.50 93 PRO A C 1
ATOM 723 O O . PRO A 1 93 ? -5.793 30.403 -8.391 1.00 59.50 93 PRO A O 1
ATOM 726 N N . LYS A 1 94 ? -4.028 31.213 -7.234 1.00 60.91 94 LYS A N 1
ATOM 727 C CA . LYS A 1 94 ? -4.806 31.890 -6.182 1.00 60.91 94 LYS A CA 1
ATOM 728 C C . LYS A 1 94 ? -5.686 32.961 -6.840 1.00 60.91 94 LYS A C 1
ATOM 730 O O . LYS A 1 94 ? -5.209 34.045 -7.159 1.00 60.91 94 LYS A O 1
ATOM 735 N N . ARG A 1 95 ? -6.964 32.664 -7.091 1.00 54.50 95 AR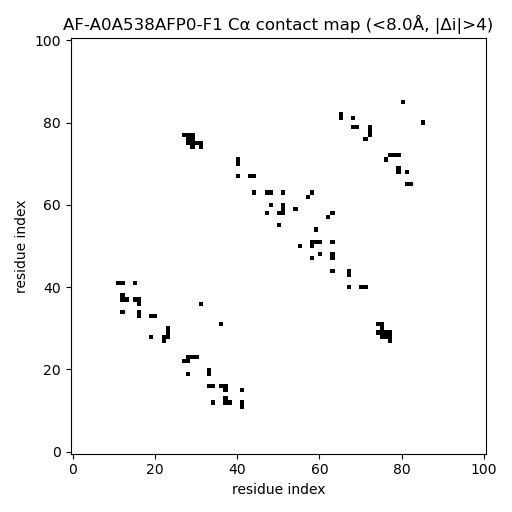G A N 1
ATOM 736 C CA . ARG A 1 95 ? -7.915 33.638 -7.644 1.00 54.50 95 ARG A CA 1
ATOM 737 C C . ARG A 1 95 ? -8.086 34.807 -6.665 1.00 54.50 95 ARG A C 1
ATOM 739 O O . ARG A 1 95 ? -8.699 34.646 -5.618 1.00 54.50 95 ARG A O 1
ATOM 746 N N . ALA A 1 96 ? -7.535 35.954 -7.061 1.00 55.22 96 ALA A N 1
ATOM 747 C CA . ALA A 1 96 ? -7.957 37.317 -6.749 1.00 55.22 96 ALA A CA 1
ATOM 748 C C . ALA A 1 96 ? -8.351 37.609 -5.286 1.00 55.22 96 ALA A C 1
ATOM 750 O O . ALA A 1 96 ? -9.520 37.834 -4.976 1.00 55.22 96 ALA A O 1
ATOM 751 N N . ALA A 1 97 ? -7.349 37.789 -4.421 1.00 53.12 97 ALA A N 1
ATOM 752 C CA . ALA A 1 97 ? -7.446 38.777 -3.343 1.00 53.12 97 ALA A CA 1
ATOM 753 C C . ALA A 1 97 ? -7.330 40.188 -3.960 1.00 53.12 97 ALA A C 1
ATOM 755 O O . ALA A 1 97 ? -6.351 40.896 -3.772 1.00 53.12 97 ALA A O 1
ATOM 756 N N . ALA A 1 98 ? -8.299 40.542 -4.801 1.00 55.56 98 ALA A N 1
ATOM 757 C CA . ALA A 1 98 ? -8.428 41.848 -5.431 1.00 55.56 98 ALA A CA 1
ATOM 758 C C . ALA A 1 98 ? -9.923 42.147 -5.593 1.00 55.56 98 ALA A C 1
ATOM 760 O O . ALA A 1 98 ? -10.444 42.284 -6.694 1.00 55.56 98 ALA A O 1
ATOM 761 N N . ARG A 1 99 ? -10.641 42.209 -4.468 1.00 46.81 99 ARG A N 1
ATOM 762 C CA . ARG A 1 99 ? -11.739 43.169 -4.367 1.00 46.81 99 ARG A CA 1
ATOM 763 C C . ARG A 1 99 ? -11.081 44.457 -3.902 1.00 46.81 99 ARG A C 1
ATOM 765 O O . ARG A 1 99 ? -10.744 44.596 -2.729 1.00 46.81 99 ARG A O 1
ATOM 772 N N . ALA A 1 100 ? -10.758 45.289 -4.890 1.00 49.66 100 ALA A N 1
ATOM 773 C CA . ALA A 1 100 ? -10.294 46.645 -4.687 1.00 49.66 100 ALA A CA 1
ATOM 774 C C . ALA A 1 100 ? -11.297 47.387 -3.794 1.00 49.66 100 ALA A C 1
ATOM 776 O O . ALA A 1 100 ? -12.511 47.199 -3.915 1.00 49.66 100 ALA A O 1
ATOM 777 N N . ARG A 1 101 ? -10.713 48.122 -2.854 1.00 48.88 101 ARG A N 1
ATOM 778 C CA . ARG A 1 101 ? -11.345 49.101 -1.978 1.00 48.88 101 ARG A CA 1
ATOM 779 C C . ARG A 1 101 ? -11.858 50.290 -2.776 1.00 48.88 101 ARG A C 1
ATOM 781 O O . ARG A 1 101 ? -11.295 50.527 -3.868 1.00 48.88 101 ARG A O 1
#

Radius of gyration: 18.35 Å; Cα contacts (8 Å, |Δi|>4): 61; chains: 1; bounding box: 32×66×38 Å

Mean predicted aligned error: 8.65 Å

Foldseek 3Di:
DVVVVVVVLVVQLVVQLVVLVVCVVVVNFDDDDSSVVSNVLSVLLVVLVVCCVVVPPVRHPLNSVQVSVVVRCVRRVHDDPGPVVVVVVVPDPDPDPDPDD

Solvent-accessible surface area (backbone atoms only — not comparable to full-atom values): 5839 Å² total; per-residue (Å²): 109,72,69,59,50,54,51,52,55,47,53,51,31,50,51,48,31,52,52,52,53,48,31,41,74,74,65,62,28,49,88,67,64,49,70,62,50,20,50,53,53,48,51,52,52,56,63,42,48,54,39,36,75,71,63,39,86,87,36,39,70,68,52,42,50,50,50,52,48,51,52,49,21,67,65,29,65,38,93,70,71,52,72,67,49,52,52,55,60,70,68,53,75,85,79,69,99,65,81,77,130

pLDDT: mean 85.89, std 16.21, range [46.81, 98.38]

Nearest PDB structures (foldseek):
  3crj-assembly1_B  TM=7.284E-01  e=1.384E-01  Haloarcula marismortui ATCC 43049
  3f0c-assembly1_A-2  TM=7.112E-01  e=2.255E-01  Cytophaga hutchinsonii ATCC 33406
  3crj-assembly2_C  TM=7.309E-01  e=3.060E-01  Haloarcula marismortui ATCC 43049
  3lwj-assembly1_A-2  TM=7.914E-01  e=2.156E+00  Syntrophomonas wolfei subsp. wolfei str. Goettingen G311
  3b81-assembly1_A-2  TM=7.626E-01  e=2.029E+00  Clostridium acetobutylicum ATCC 824

Secondary structure (DSSP, 8-state):
-HHHHHHHHHHHHHHHHHHHHHHHHHTSS----HHHHHHHHHHHHHHHHHHHHTT-SSS-HHHHHHHHHHHHHHHHT----HHHHHHHHHSS---------